Protein AF-A0A1I8A9K1-F1 (afdb_monomer)

Radius of gyration: 31.92 Å; Cα contacts (8 Å, |Δi|>4): 136; chains: 1; bounding box: 68×60×68 Å

Mean predicted aligned error: 13.93 Å

InterPro domains:
  IPR021715 Pre-mRNA-splicing factor SLU7 domain [PF11708] (1-144)
  IPR039974 Pre-mRNA-splicing factor SLU7 [PTHR12942] (1-168)

pLDDT: mean 86.17, std 9.05, range [47.03, 98.0]

Organism: NCBI:txid37863

Nearest PDB structures (foldseek):
  9fmd-assembly1_U  TM=8.092E-01  e=4.048E-07  Homo sapiens

Secondary structure (DSSP, 8-state):
--S-TTTT-TT-HHHHTT---HHHHHTSTHHHHHHHHHHHHHHHHHTT----TTTSHHHHHHHHHHHHHHHHHHHHHHHHHHHHHH--GGGTSPPPTTTSSS------EEPTTS-EEESPPPPP---SS--S--GGG-SS-TTSEEETTEEE-TTT----TTPPP-SPP-

Sequence (170 aa):
MRENPFAGVPGREKEAAKFAGENFVRYTGEVQQANEAQVFAWSARCQGVDVHALAEPTKLEQYKKDFEEQKEKSKKEHMEKLIEKYGGREHIEAPPKDLLPQQTEQYVEYSRTGNVVKGQEKATAKSRFDEDVYPMNHTSVWGSYWEDGKWGFKCCRATMKNAYCTRVAK

Foldseek 3Di:
DAAQPCPPPPPCVVVCVVPGHPVVVCCDDCVVVLVVLQVQCVVCVVVVNHDHCVPHVPVSVVVVVVVVVVVVVVVVVVVVVVCVVPNDPVVVPDPPPCVVDPDPDFDWDADPVGDTPDTDDDPDDDDPDDPPDDAQPAPADWQPDDDDHATGGPQQRDRDPRDHRPDDDD

Solvent-accessible surface area (backbone atoms only — not comparable to full-atom values): 10581 Å² total; per-residue (Å²): 104,58,62,40,87,53,72,93,49,89,92,43,64,80,58,31,73,76,51,53,25,49,59,59,58,66,60,48,71,68,51,45,57,54,51,50,46,44,52,49,23,54,54,37,40,76,73,70,46,89,50,38,50,85,88,37,44,69,62,41,52,51,52,51,52,55,48,52,54,51,50,53,50,52,50,49,54,49,51,51,55,47,36,72,74,73,50,64,67,79,75,70,58,72,70,61,74,77,74,69,50,93,63,92,72,84,71,68,44,65,44,101,87,69,48,78,75,40,65,82,77,82,75,79,87,74,67,98,59,89,70,90,56,49,62,59,71,36,90,37,40,80,61,65,27,78,56,96,94,41,51,14,21,56,73,66,65,44,67,50,89,86,52,69,50,84,58,80,86,127

Structure (mmCIF, N/CA/C/O backbone):
data_AF-A0A1I8A9K1-F1
#
_entry.id   AF-A0A1I8A9K1-F1
#
loop_
_atom_site.group_PDB
_atom_site.id
_atom_site.type_symbol
_atom_site.label_atom_id
_atom_site.label_alt_id
_atom_site.label_comp_id
_atom_site.label_asym_id
_atom_site.label_entity_id
_atom_site.label_seq_id
_atom_site.pdbx_PDB_ins_code
_atom_site.Cartn_x
_atom_site.Cartn_y
_atom_site.Cartn_z
_atom_site.occupancy
_atom_site.B_iso_or_equiv
_atom_site.auth_seq_id
_atom_site.auth_comp_id
_atom_site.auth_asym_id
_atom_site.auth_atom_id
_atom_site.pdbx_PDB_model_num
ATOM 1 N N . MET A 1 1 ? 33.618 -4.371 -14.009 1.00 80.75 1 MET A N 1
ATOM 2 C CA . MET A 1 1 ? 33.703 -5.839 -13.780 1.00 80.75 1 MET A CA 1
ATOM 3 C C . MET A 1 1 ? 32.291 -6.377 -13.651 1.00 80.75 1 MET A C 1
ATOM 5 O O . MET A 1 1 ? 31.500 -5.777 -12.932 1.00 80.75 1 MET A O 1
ATOM 9 N N . ARG A 1 2 ? 31.965 -7.463 -14.364 1.00 85.94 2 ARG A N 1
ATOM 10 C CA . ARG A 1 2 ? 30.609 -8.041 -14.365 1.00 85.94 2 ARG A CA 1
ATOM 11 C C . ARG A 1 2 ? 30.241 -8.659 -13.018 1.00 85.94 2 ARG A C 1
ATOM 13 O O . ARG A 1 2 ? 29.242 -8.258 -12.431 1.00 85.94 2 ARG A O 1
ATOM 20 N N . GLU A 1 3 ? 31.079 -9.575 -12.544 1.00 87.44 3 GLU A N 1
ATOM 21 C CA . GLU A 1 3 ? 30.926 -10.234 -11.247 1.00 87.44 3 GLU A CA 1
ATOM 22 C C . GLU A 1 3 ? 31.454 -9.373 -10.098 1.00 87.44 3 GLU A C 1
ATOM 24 O O . GLU A 1 3 ? 32.239 -8.440 -10.306 1.00 87.44 3 GLU A O 1
ATOM 29 N N . ASN A 1 4 ? 31.024 -9.709 -8.880 1.00 87.69 4 ASN A N 1
ATOM 30 C CA . ASN A 1 4 ? 31.533 -9.086 -7.667 1.00 87.69 4 ASN A CA 1
ATOM 31 C C . ASN A 1 4 ? 33.015 -9.465 -7.466 1.00 87.69 4 ASN A C 1
ATOM 33 O O . ASN A 1 4 ? 33.308 -10.643 -7.242 1.00 87.69 4 ASN A O 1
ATOM 37 N N . PRO A 1 5 ? 33.954 -8.501 -7.479 1.00 83.50 5 PRO A N 1
ATOM 38 C CA . PRO A 1 5 ? 35.375 -8.785 -7.270 1.00 83.50 5 PRO A CA 1
ATOM 39 C C . PRO A 1 5 ? 35.703 -9.289 -5.857 1.00 83.50 5 PRO A C 1
ATOM 41 O O . PRO A 1 5 ? 36.775 -9.848 -5.643 1.00 83.50 5 PRO A O 1
ATOM 44 N N . PHE A 1 6 ? 34.800 -9.097 -4.894 1.00 82.75 6 PHE A N 1
ATOM 45 C CA . PHE A 1 6 ? 34.961 -9.519 -3.502 1.00 82.75 6 PHE A CA 1
ATOM 46 C C . PHE A 1 6 ? 34.178 -10.796 -3.162 1.00 82.75 6 PHE A C 1
ATOM 48 O O . PHE A 1 6 ? 34.074 -11.158 -1.989 1.00 82.75 6 PHE A O 1
ATOM 55 N N . ALA A 1 7 ? 33.617 -11.488 -4.160 1.00 80.94 7 ALA A N 1
ATOM 56 C CA . ALA A 1 7 ? 32.920 -12.751 -3.939 1.00 80.94 7 ALA A CA 1
ATOM 57 C C . ALA A 1 7 ? 33.867 -13.793 -3.310 1.00 80.94 7 ALA A C 1
ATOM 59 O O . ALA A 1 7 ? 34.896 -14.135 -3.886 1.00 80.94 7 ALA A O 1
ATOM 60 N N . GLY A 1 8 ? 33.522 -14.291 -2.118 1.00 80.12 8 GLY A N 1
ATOM 61 C CA . GLY A 1 8 ? 34.283 -15.334 -1.416 1.00 80.12 8 GLY A CA 1
ATOM 62 C C . GLY A 1 8 ? 35.481 -14.852 -0.588 1.00 80.12 8 GLY A C 1
ATOM 63 O O . GLY A 1 8 ? 36.196 -15.688 -0.038 1.00 80.12 8 GLY A O 1
ATOM 64 N N . VAL A 1 9 ? 35.707 -13.539 -0.454 1.00 82.00 9 VAL A N 1
ATOM 65 C CA . VAL A 1 9 ? 36.800 -13.000 0.375 1.00 82.00 9 VAL A CA 1
ATOM 66 C C . VAL A 1 9 ? 36.276 -12.640 1.776 1.00 82.00 9 VAL A C 1
ATOM 68 O O . VAL A 1 9 ? 35.508 -11.681 1.904 1.00 82.00 9 VAL A O 1
ATOM 71 N N . PRO A 1 10 ? 36.673 -13.358 2.847 1.00 78.94 10 PRO A N 1
ATOM 72 C CA . PRO A 1 10 ? 36.197 -13.071 4.200 1.00 78.94 10 PRO A CA 1
ATOM 73 C C . PRO A 1 10 ? 36.695 -11.699 4.686 1.00 78.94 10 PRO A C 1
ATOM 75 O O . PRO A 1 10 ? 37.856 -11.340 4.494 1.00 78.94 10 PRO A O 1
ATOM 78 N N . GLY A 1 11 ? 35.811 -10.917 5.316 1.00 78.25 11 GLY A N 1
ATOM 79 C CA . GLY A 1 11 ? 36.144 -9.625 5.939 1.00 78.25 11 GLY A CA 1
ATOM 80 C C . GLY A 1 11 ? 36.086 -8.387 5.030 1.00 78.25 11 GLY A C 1
ATOM 81 O O . GLY A 1 11 ? 36.287 -7.276 5.521 1.00 78.25 11 GLY A O 1
ATOM 82 N N . ARG A 1 12 ? 35.767 -8.531 3.733 1.00 76.50 12 ARG A N 1
ATOM 83 C CA . ARG A 1 12 ? 35.666 -7.409 2.768 1.00 76.50 12 ARG A CA 1
ATOM 84 C C . ARG A 1 12 ? 34.237 -6.947 2.451 1.00 76.50 12 ARG A C 1
ATOM 86 O O . ARG A 1 12 ? 34.009 -6.239 1.475 1.00 76.50 12 ARG A O 1
ATOM 93 N N . GLU A 1 13 ? 33.266 -7.262 3.302 1.00 72.81 13 GLU A N 1
ATOM 94 C CA . GLU A 1 13 ? 31.849 -6.899 3.110 1.00 72.81 13 GLU A CA 1
ATOM 95 C C . GLU A 1 13 ? 31.624 -5.383 2.972 1.00 72.81 13 GLU A C 1
ATOM 97 O O . GLU A 1 13 ? 30.833 -4.935 2.145 1.00 72.81 13 GLU A O 1
ATOM 102 N N . LYS A 1 14 ? 32.386 -4.572 3.719 1.00 73.25 14 LYS A N 1
ATOM 103 C CA . LYS A 1 14 ? 32.326 -3.100 3.642 1.00 73.25 14 LYS A CA 1
ATOM 104 C C . LYS A 1 14 ? 32.838 -2.543 2.308 1.00 73.25 14 LYS A C 1
ATOM 106 O O . LYS A 1 14 ? 32.447 -1.448 1.913 1.00 73.25 14 LYS A O 1
ATOM 111 N N . GLU A 1 15 ? 33.725 -3.269 1.628 1.00 72.19 15 GLU A N 1
ATOM 112 C CA . GLU A 1 15 ? 34.240 -2.916 0.298 1.00 72.19 15 GLU A CA 1
ATOM 113 C C . GLU A 1 15 ? 33.304 -3.436 -0.800 1.00 72.19 15 GLU A C 1
ATOM 115 O O . GLU A 1 15 ? 33.015 -2.708 -1.749 1.00 72.19 15 GLU A O 1
ATOM 120 N N . ALA A 1 16 ? 32.732 -4.630 -0.612 1.00 72.25 16 ALA A N 1
ATOM 121 C CA . ALA A 1 16 ? 31.680 -5.182 -1.465 1.00 72.25 16 ALA A CA 1
ATOM 122 C C . ALA A 1 16 ? 30.415 -4.308 -1.482 1.00 72.25 16 ALA A C 1
ATOM 124 O O . ALA A 1 16 ? 29.783 -4.166 -2.525 1.00 72.25 16 ALA A O 1
ATOM 125 N N . ALA A 1 17 ? 30.084 -3.652 -0.365 1.00 72.44 17 ALA A N 1
ATOM 126 C CA . ALA A 1 17 ? 28.990 -2.684 -0.300 1.00 72.44 17 ALA A CA 1
ATOM 127 C C . ALA A 1 17 ? 29.220 -1.445 -1.189 1.00 72.44 17 ALA A C 1
ATOM 129 O O . ALA A 1 17 ? 28.255 -0.833 -1.640 1.00 72.44 17 ALA A O 1
ATOM 130 N N . LYS A 1 18 ? 30.481 -1.070 -1.462 1.00 83.19 18 LYS A N 1
ATOM 131 C CA . LYS A 1 18 ? 30.805 0.045 -2.372 1.00 83.19 18 LYS A CA 1
ATOM 132 C C . LYS A 1 18 ? 30.674 -0.362 -3.836 1.00 83.19 18 LYS A C 1
ATOM 134 O O . LYS A 1 18 ? 30.263 0.448 -4.660 1.00 83.19 18 LYS A O 1
ATOM 139 N N . PHE A 1 19 ? 31.055 -1.595 -4.165 1.00 84.88 19 PHE A N 1
ATOM 140 C CA . PHE A 1 19 ? 30.949 -2.122 -5.518 1.00 84.88 19 PHE A CA 1
ATOM 141 C C . PHE A 1 19 ? 30.779 -3.643 -5.496 1.00 84.88 19 PHE A C 1
ATOM 143 O O . PHE A 1 19 ? 31.734 -4.386 -5.277 1.00 84.88 19 PHE A O 1
ATOM 150 N N . ALA A 1 20 ? 29.557 -4.092 -5.784 1.00 84.94 20 ALA A N 1
ATOM 151 C CA . ALA A 1 20 ? 29.182 -5.504 -5.828 1.00 84.94 20 ALA A CA 1
ATOM 152 C C . ALA A 1 20 ? 29.198 -6.096 -7.255 1.00 84.94 20 ALA A C 1
ATOM 154 O O . ALA A 1 20 ? 28.654 -7.172 -7.483 1.00 84.94 20 ALA A O 1
ATOM 155 N N . GLY A 1 21 ? 29.812 -5.407 -8.224 1.00 88.12 21 GLY A N 1
ATOM 156 C CA . GLY A 1 21 ? 29.798 -5.794 -9.638 1.00 88.12 21 GLY A CA 1
ATOM 157 C C . GLY A 1 21 ? 28.696 -5.108 -10.451 1.00 88.12 21 GLY A C 1
ATOM 158 O O . GLY A 1 21 ? 27.693 -4.627 -9.925 1.00 88.12 21 GLY A O 1
ATOM 159 N N . GLU A 1 22 ? 28.885 -5.055 -11.769 1.00 87.19 22 GLU A N 1
ATOM 160 C CA . GLU A 1 22 ? 27.925 -4.428 -12.687 1.00 87.19 22 GLU A CA 1
ATOM 161 C C . GLU A 1 22 ? 26.638 -5.243 -12.848 1.00 87.19 22 GLU A C 1
ATOM 163 O O . GLU A 1 22 ? 25.583 -4.654 -13.064 1.00 87.19 22 GLU A O 1
ATOM 168 N N . ASN A 1 23 ? 26.696 -6.577 -12.746 1.00 89.94 23 ASN A N 1
ATOM 169 C CA . ASN A 1 23 ? 25.505 -7.425 -12.876 1.00 89.94 23 ASN A CA 1
ATOM 170 C C . ASN A 1 23 ? 24.471 -7.122 -11.786 1.00 89.94 23 ASN A C 1
ATOM 172 O O . ASN A 1 23 ? 23.280 -7.097 -12.077 1.00 89.94 23 ASN A O 1
ATOM 176 N N . PHE A 1 24 ? 24.928 -6.829 -10.565 1.00 87.50 24 PHE A N 1
ATOM 177 C CA . PHE A 1 24 ? 24.057 -6.403 -9.473 1.00 87.50 24 PHE A CA 1
ATOM 178 C C . PHE A 1 24 ? 23.307 -5.116 -9.841 1.00 87.50 24 PHE A C 1
ATOM 180 O O . PHE A 1 24 ? 22.084 -5.085 -9.803 1.00 87.50 24 PHE A O 1
ATOM 187 N N . VAL A 1 25 ? 24.025 -4.085 -10.295 1.00 88.00 25 VAL A N 1
ATOM 188 C CA . VAL A 1 25 ? 23.430 -2.776 -10.616 1.00 88.00 25 VAL A CA 1
ATOM 189 C C . VAL A 1 25 ? 22.460 -2.855 -11.803 1.00 88.00 25 VAL A C 1
ATOM 191 O O . VAL A 1 25 ? 21.425 -2.193 -11.800 1.00 88.00 25 VAL A O 1
ATOM 194 N N . ARG A 1 26 ? 22.743 -3.698 -12.804 1.00 88.31 26 ARG A N 1
ATOM 195 C CA . ARG A 1 26 ? 21.927 -3.815 -14.029 1.00 88.31 26 ARG A CA 1
ATOM 196 C C . ARG A 1 26 ? 20.483 -4.250 -13.788 1.00 88.31 26 ARG A C 1
ATOM 198 O O . ARG A 1 26 ? 19.620 -3.860 -14.563 1.00 88.31 26 ARG A O 1
ATOM 205 N N . TYR A 1 27 ? 20.227 -5.054 -12.759 1.00 88.38 27 TYR A N 1
ATOM 206 C CA . TYR A 1 27 ? 18.876 -5.532 -12.438 1.00 88.38 27 TYR A CA 1
ATOM 207 C C . TYR A 1 27 ? 18.211 -4.753 -11.302 1.00 88.38 27 TYR A C 1
ATOM 209 O O . TYR A 1 27 ? 17.068 -5.037 -10.955 1.00 88.38 27 TYR A O 1
ATOM 217 N N . THR A 1 28 ? 18.903 -3.773 -10.722 1.00 89.81 28 THR A N 1
ATOM 218 C CA . THR A 1 28 ? 18.341 -2.941 -9.654 1.00 89.81 28 THR A CA 1
ATOM 219 C C . THR A 1 28 ? 17.557 -1.754 -10.209 1.00 89.81 28 THR A C 1
ATOM 221 O O . THR A 1 28 ? 17.854 -1.239 -11.286 1.0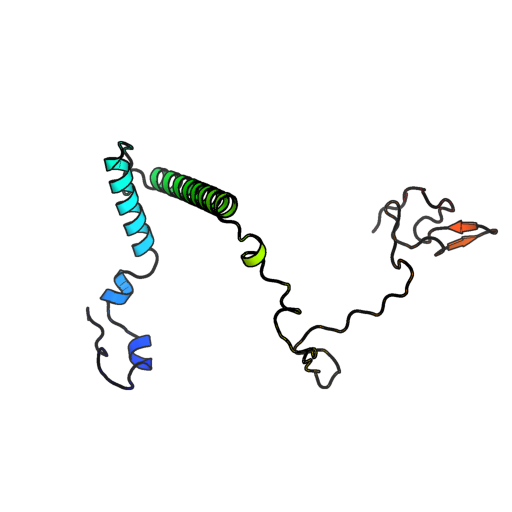0 89.81 28 THR A O 1
ATOM 224 N N . GLY A 1 29 ? 16.564 -1.294 -9.446 1.00 91.12 29 GLY A N 1
ATOM 225 C CA . GLY A 1 29 ? 15.777 -0.104 -9.767 1.00 91.12 29 GLY A CA 1
ATOM 226 C C . GLY A 1 29 ? 14.671 -0.357 -10.794 1.00 91.12 29 GLY A C 1
ATOM 227 O O . GLY A 1 29 ? 14.013 -1.396 -10.786 1.00 91.12 29 GLY A O 1
ATOM 228 N N . GLU A 1 30 ? 14.458 0.619 -11.676 1.00 92.44 30 GLU A N 1
ATOM 229 C CA . GLU A 1 30 ? 13.335 0.657 -12.628 1.00 92.44 30 GLU A CA 1
ATOM 230 C C . GLU A 1 30 ? 13.402 -0.434 -13.706 1.00 92.44 30 GLU A C 1
ATOM 232 O O . GLU A 1 30 ? 12.381 -0.807 -14.284 1.00 92.44 30 GLU A O 1
ATOM 237 N N . VAL A 1 31 ? 14.585 -1.016 -13.935 1.00 93.62 31 VAL A N 1
ATOM 238 C CA . VAL A 1 31 ? 14.772 -2.116 -14.893 1.00 93.62 31 VAL A CA 1
ATOM 239 C C . VAL A 1 31 ? 13.883 -3.311 -14.541 1.00 93.62 31 VAL A C 1
ATOM 241 O O . VAL A 1 31 ? 13.316 -3.941 -15.434 1.00 93.62 31 VAL A O 1
ATOM 244 N N . GLN A 1 32 ? 13.701 -3.603 -13.249 1.00 92.62 32 GLN A N 1
ATOM 245 C CA . GLN A 1 32 ? 12.818 -4.685 -12.819 1.00 92.62 32 GLN A CA 1
ATOM 246 C C . GLN A 1 32 ? 11.363 -4.418 -13.233 1.00 92.62 32 GLN A C 1
ATOM 248 O O . GLN A 1 32 ? 10.705 -5.307 -13.767 1.00 92.62 32 GLN A O 1
ATOM 253 N N . GLN A 1 33 ? 10.882 -3.185 -13.063 1.00 92.75 33 GLN A N 1
ATOM 254 C CA . GLN A 1 33 ? 9.508 -2.809 -13.405 1.00 92.75 33 GLN A CA 1
ATOM 255 C C . GLN A 1 33 ? 9.258 -2.874 -14.917 1.00 92.75 33 GLN A C 1
ATOM 257 O O . GLN A 1 33 ? 8.211 -3.367 -15.342 1.00 92.75 33 GLN A O 1
ATOM 262 N N . ALA A 1 34 ? 10.230 -2.443 -15.727 1.00 92.94 34 ALA A N 1
ATOM 263 C CA . ALA A 1 34 ? 10.167 -2.550 -17.184 1.00 92.94 34 ALA A CA 1
ATOM 264 C C . ALA A 1 34 ? 10.131 -4.018 -17.650 1.00 92.94 34 ALA A C 1
ATOM 266 O O . ALA A 1 34 ? 9.316 -4.380 -18.502 1.00 92.94 34 ALA A O 1
ATOM 267 N N . ASN A 1 35 ? 10.949 -4.884 -17.042 1.00 94.50 35 ASN A N 1
ATOM 268 C CA . ASN A 1 35 ? 10.941 -6.321 -17.325 1.00 94.50 35 ASN A CA 1
ATOM 269 C C . ASN A 1 35 ? 9.598 -6.966 -16.940 1.00 94.50 35 ASN A C 1
ATOM 271 O O . ASN A 1 35 ? 9.038 -7.745 -17.709 1.00 94.50 35 ASN A O 1
ATOM 275 N N . GLU A 1 36 ? 9.043 -6.617 -15.777 1.00 94.25 36 GLU A N 1
ATOM 276 C CA . GLU A 1 36 ? 7.719 -7.083 -15.346 1.00 94.25 36 GLU A CA 1
ATOM 277 C C . GLU A 1 36 ? 6.605 -6.618 -16.292 1.00 94.25 36 GLU A C 1
ATOM 279 O O . GLU A 1 36 ? 5.708 -7.397 -16.614 1.00 94.25 36 GLU A O 1
ATOM 284 N N . ALA A 1 37 ? 6.657 -5.368 -16.761 1.00 95.00 37 ALA A N 1
ATOM 285 C CA . ALA A 1 37 ? 5.715 -4.835 -17.743 1.00 95.00 37 ALA A CA 1
ATOM 286 C C . ALA A 1 37 ? 5.789 -5.601 -19.075 1.00 95.00 37 ALA A C 1
ATOM 288 O O . ALA A 1 37 ? 4.759 -5.895 -19.682 1.00 95.00 37 ALA A O 1
ATOM 289 N N . GLN A 1 38 ? 6.989 -5.995 -19.504 1.00 95.50 38 GLN A N 1
ATOM 290 C CA . GLN A 1 38 ? 7.177 -6.805 -20.706 1.00 95.50 38 GLN A CA 1
ATOM 291 C C . GLN A 1 38 ? 6.627 -8.229 -20.543 1.00 95.50 38 GLN A C 1
ATOM 293 O O . GLN A 1 38 ? 5.929 -8.723 -21.429 1.00 95.50 38 GLN A O 1
ATOM 298 N N . VAL A 1 39 ? 6.872 -8.870 -19.396 1.00 96.56 39 VAL A N 1
ATOM 299 C CA . VAL A 1 39 ? 6.290 -10.185 -19.073 1.00 96.56 39 VAL A CA 1
ATOM 300 C C . VAL A 1 39 ? 4.761 -10.112 -19.019 1.00 96.56 39 VAL A C 1
ATOM 302 O O . VAL A 1 39 ? 4.089 -11.011 -19.526 1.00 96.56 39 VAL A O 1
ATOM 305 N N . PHE A 1 40 ? 4.205 -9.033 -18.462 1.00 96.44 40 PHE A N 1
ATOM 306 C CA . PHE A 1 40 ? 2.764 -8.780 -18.460 1.00 96.44 40 PHE A CA 1
ATOM 307 C C . PHE A 1 40 ? 2.203 -8.598 -19.878 1.00 96.44 40 PHE A C 1
ATOM 309 O O . PHE A 1 40 ? 1.168 -9.173 -20.200 1.00 96.44 40 PHE A O 1
ATOM 316 N N . ALA A 1 41 ? 2.907 -7.877 -20.759 1.00 96.56 41 ALA A N 1
ATOM 317 C CA . ALA A 1 41 ? 2.520 -7.757 -22.167 1.00 96.56 41 ALA A CA 1
ATOM 318 C C . ALA A 1 41 ? 2.412 -9.135 -22.841 1.00 96.56 41 ALA A C 1
ATOM 320 O O . ALA A 1 41 ? 1.439 -9.429 -23.536 1.00 96.56 41 ALA A O 1
ATOM 321 N N . TRP A 1 42 ? 3.408 -10.001 -22.622 1.00 95.31 42 TRP A N 1
ATOM 322 C CA . TRP A 1 42 ? 3.434 -11.343 -23.203 1.00 95.31 42 TRP A CA 1
ATOM 323 C C . TRP A 1 42 ? 2.319 -12.236 -22.668 1.00 95.31 42 TRP A C 1
ATOM 325 O O . TRP A 1 42 ? 1.682 -12.941 -23.450 1.00 95.31 42 TRP A O 1
ATOM 335 N N . SER A 1 43 ? 2.046 -12.196 -21.363 1.00 95.12 43 SER A N 1
ATOM 336 C CA . SER A 1 43 ? 0.959 -12.983 -20.780 1.00 95.12 43 SER A CA 1
ATOM 337 C C . SER A 1 43 ? -0.413 -12.505 -21.262 1.00 95.12 43 SER A C 1
ATOM 339 O O . SER A 1 43 ? -1.235 -13.338 -21.644 1.00 95.12 43 SER A O 1
ATOM 341 N N . ALA A 1 44 ? -0.635 -11.190 -21.330 1.00 95.62 44 ALA A N 1
ATOM 342 C CA . ALA A 1 44 ? -1.860 -10.594 -21.861 1.00 95.62 44 ALA A CA 1
ATOM 343 C C . ALA A 1 44 ? -2.078 -10.975 -23.333 1.00 95.62 44 ALA A C 1
ATOM 345 O O . ALA A 1 44 ? -3.174 -11.394 -23.713 1.00 95.62 44 ALA A O 1
ATOM 346 N N . ARG A 1 45 ? -1.010 -10.949 -24.140 1.00 94.75 45 ARG A N 1
ATOM 347 C CA . ARG A 1 45 ? -1.059 -11.366 -25.546 1.00 94.75 45 ARG A CA 1
ATOM 348 C C . ARG A 1 45 ? -1.421 -12.843 -25.699 1.00 94.75 45 ARG A C 1
ATOM 350 O O . ARG A 1 45 ? -2.237 -13.174 -26.555 1.00 94.75 45 ARG A O 1
ATOM 357 N N . CYS A 1 46 ? -0.884 -13.725 -24.853 1.00 94.19 46 CYS A N 1
ATOM 358 C CA . CYS A 1 46 ? -1.276 -15.141 -24.825 1.00 94.19 46 CYS A CA 1
ATOM 359 C C . CYS A 1 46 ? -2.750 -15.345 -24.436 1.00 94.19 46 CYS A C 1
ATOM 361 O O . CYS A 1 46 ? -3.36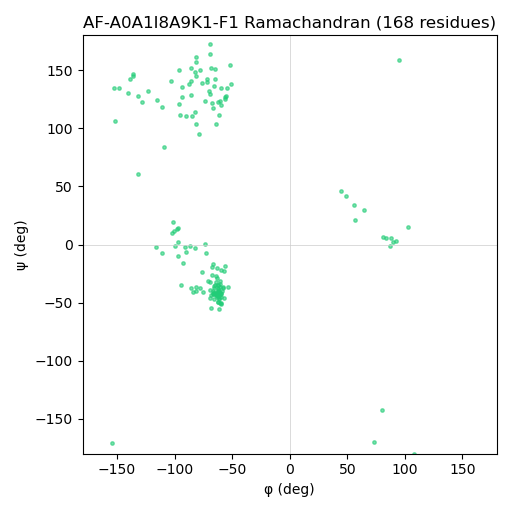6 -16.315 -24.869 1.00 94.19 46 CYS A O 1
ATOM 363 N N . GLN A 1 47 ? -3.321 -14.436 -23.643 1.00 93.50 47 GLN A N 1
ATOM 364 C CA . GLN A 1 47 ? -4.742 -14.430 -23.276 1.00 93.50 47 GLN A CA 1
ATOM 365 C C . GLN A 1 47 ? -5.640 -13.782 -24.347 1.00 93.50 47 GLN A C 1
ATOM 367 O O . GLN A 1 47 ? -6.860 -13.782 -24.197 1.00 93.50 47 GLN A O 1
ATOM 372 N N . GLY A 1 48 ? -5.061 -13.254 -25.431 1.00 93.44 48 GLY A N 1
ATOM 373 C CA . GLY A 1 48 ? -5.782 -12.629 -26.543 1.00 93.44 48 GLY A CA 1
ATOM 374 C C . GLY A 1 48 ? -5.972 -11.114 -26.421 1.00 93.44 48 GLY A C 1
ATOM 375 O O . GLY A 1 48 ? -6.594 -10.517 -27.297 1.00 93.44 48 GLY A O 1
ATOM 376 N N . VAL A 1 49 ? -5.430 -10.473 -25.380 1.00 92.56 49 VAL A N 1
ATOM 377 C CA . VAL A 1 49 ? -5.426 -9.009 -25.244 1.00 92.56 49 VAL A CA 1
ATOM 378 C C . VAL A 1 49 ? -4.161 -8.464 -25.898 1.00 92.56 49 VAL A C 1
ATOM 380 O O . VAL A 1 49 ? -3.058 -8.675 -25.396 1.00 92.56 49 VAL A O 1
ATOM 383 N N . ASP A 1 50 ? -4.304 -7.766 -27.027 1.00 91.25 50 ASP A N 1
ATOM 384 C CA . ASP A 1 50 ? -3.146 -7.199 -27.719 1.00 91.25 50 ASP A CA 1
ATOM 385 C C . ASP A 1 50 ? -2.706 -5.871 -27.084 1.00 91.25 50 ASP A C 1
ATOM 387 O O . ASP A 1 50 ? -3.350 -4.828 -27.241 1.00 91.25 50 ASP A O 1
ATOM 391 N N . VAL A 1 51 ? -1.612 -5.940 -26.327 1.00 93.25 51 VAL A N 1
ATOM 392 C CA . VAL A 1 51 ? -0.931 -4.813 -25.685 1.00 93.25 51 VAL A CA 1
ATOM 393 C C . VAL A 1 51 ? 0.575 -4.993 -25.819 1.00 93.25 51 VAL A C 1
ATOM 395 O O . VAL A 1 51 ? 1.098 -6.104 -25.709 1.00 93.25 51 VAL A O 1
ATOM 398 N N . HIS A 1 52 ? 1.293 -3.893 -26.040 1.00 94.25 52 HIS A N 1
ATOM 399 C CA . HIS A 1 52 ? 2.733 -3.933 -26.270 1.00 94.25 52 HIS A CA 1
ATOM 400 C C . HIS A 1 52 ? 3.467 -2.905 -25.407 1.00 94.25 52 HIS A C 1
ATOM 402 O O . HIS A 1 52 ? 3.189 -1.714 -25.490 1.00 94.25 52 HIS A O 1
ATOM 408 N N . ALA A 1 53 ? 4.484 -3.348 -24.660 1.00 94.25 53 ALA A N 1
ATOM 409 C CA . ALA A 1 53 ? 5.233 -2.495 -23.731 1.00 94.25 53 ALA A CA 1
ATOM 410 C C . ALA A 1 53 ? 5.926 -1.293 -24.402 1.00 94.25 53 ALA A C 1
ATOM 412 O O . ALA A 1 53 ? 5.877 -0.191 -23.876 1.00 94.25 53 ALA A O 1
ATOM 413 N N . LEU A 1 54 ? 6.549 -1.486 -25.573 1.00 93.25 54 LEU A N 1
ATOM 414 C CA . LEU A 1 54 ? 7.235 -0.400 -26.295 1.00 93.25 54 LEU A CA 1
ATOM 415 C C . LEU A 1 54 ? 6.309 0.500 -27.133 1.00 93.25 54 LEU A C 1
ATOM 417 O O . LEU A 1 54 ? 6.538 1.701 -27.193 1.00 93.25 54 LEU A O 1
ATOM 421 N N . ALA A 1 55 ? 5.303 -0.065 -27.811 1.00 94.94 55 ALA A N 1
ATOM 422 C CA . ALA A 1 55 ? 4.435 0.701 -28.705 1.00 94.94 55 ALA A CA 1
ATOM 423 C C . ALA A 1 55 ? 3.323 1.441 -27.945 1.00 94.94 55 ALA A C 1
ATOM 425 O O . ALA A 1 55 ? 2.975 2.562 -28.303 1.00 94.94 55 ALA A O 1
ATOM 426 N N . GLU A 1 56 ? 2.787 0.830 -26.884 1.00 95.12 56 GLU A N 1
ATOM 427 C CA . GLU A 1 56 ? 1.665 1.353 -26.099 1.00 95.12 56 GLU A CA 1
ATOM 428 C C . GLU A 1 56 ? 1.962 1.294 -24.580 1.00 95.12 56 GLU A C 1
ATOM 430 O O . GLU A 1 56 ? 1.242 0.624 -23.831 1.00 95.12 56 GLU A O 1
ATOM 435 N N . PRO A 1 57 ? 3.014 1.983 -24.085 1.00 95.12 57 PRO A N 1
ATOM 436 C CA . PRO A 1 57 ? 3.457 1.867 -22.691 1.00 95.12 57 PRO A CA 1
ATOM 437 C C . PRO A 1 57 ? 2.393 2.323 -21.684 1.00 95.12 57 PRO A C 1
ATOM 439 O O . PRO A 1 57 ? 2.126 1.635 -20.704 1.00 95.12 57 PRO A O 1
ATOM 442 N N . THR A 1 58 ? 1.724 3.447 -21.946 1.00 95.25 58 THR A N 1
ATOM 443 C CA . THR A 1 58 ? 0.725 4.030 -21.034 1.00 95.25 58 THR A CA 1
ATOM 444 C C . THR A 1 58 ? -0.518 3.157 -20.887 1.00 95.25 58 THR A C 1
ATOM 446 O O . THR A 1 58 ? -1.023 2.970 -19.782 1.00 95.25 58 THR A O 1
A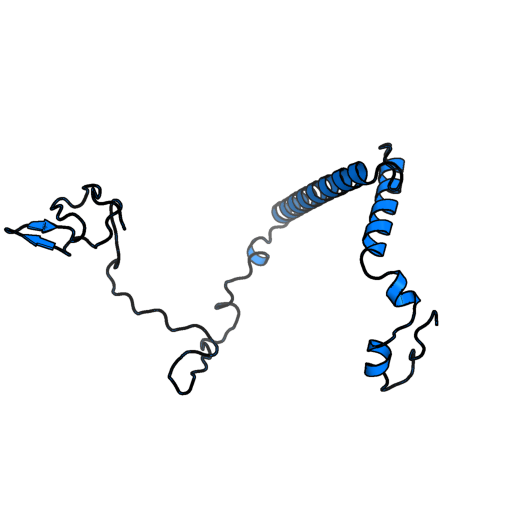TOM 449 N N . LYS A 1 59 ? -0.998 2.585 -21.997 1.00 95.50 59 LYS A N 1
ATOM 450 C CA . LYS A 1 59 ? -2.133 1.654 -22.022 1.00 95.50 59 LYS A CA 1
ATOM 451 C C . LYS A 1 59 ? -1.799 0.375 -21.259 1.00 95.50 59 LYS A C 1
ATOM 453 O O . LYS A 1 59 ? -2.612 -0.097 -20.468 1.00 95.50 59 LYS A O 1
ATOM 458 N N . LEU A 1 60 ? -0.592 -0.162 -21.450 1.00 95.75 60 LEU A N 1
ATOM 459 C CA . LEU A 1 60 ? -0.134 -1.327 -20.701 1.00 95.75 60 LEU A CA 1
ATOM 460 C C . LEU A 1 60 ? -0.054 -1.039 -19.200 1.00 95.75 60 LEU A C 1
ATOM 462 O O . LEU A 1 60 ? -0.508 -1.859 -18.406 1.00 95.75 60 LEU A O 1
ATOM 466 N N . GLU A 1 61 ? 0.493 0.110 -18.803 1.00 94.25 61 GLU A N 1
ATOM 467 C CA . GLU A 1 61 ? 0.575 0.496 -17.392 1.00 94.25 61 GLU A CA 1
ATOM 468 C C . GLU A 1 61 ? -0.801 0.634 -16.736 1.00 94.25 61 GLU A C 1
ATOM 470 O O . GLU A 1 61 ? -0.976 0.190 -15.601 1.00 94.25 61 GLU A O 1
ATOM 475 N N . GLN A 1 62 ? -1.781 1.213 -17.436 1.00 96.50 62 GLN A N 1
ATOM 476 C CA . GLN A 1 62 ? -3.164 1.276 -16.954 1.00 96.50 62 GLN A CA 1
ATOM 477 C C . GLN A 1 62 ? -3.728 -0.129 -16.729 1.00 96.50 62 GLN A C 1
ATOM 479 O O . GLN A 1 62 ? -4.170 -0.437 -15.625 1.00 96.50 62 GLN A O 1
ATOM 484 N N . TYR A 1 63 ? -3.603 -1.022 -17.714 1.00 95.50 63 TYR A N 1
ATOM 485 C CA . TYR A 1 63 ? -4.060 -2.403 -17.555 1.00 95.50 63 TYR A CA 1
ATOM 486 C C . TYR A 1 63 ? -3.326 -3.166 -16.454 1.00 95.50 63 TYR A C 1
ATOM 488 O O . TYR A 1 63 ? -3.942 -3.987 -15.777 1.00 95.50 63 TYR A O 1
ATOM 496 N N . LYS A 1 64 ? -2.028 -2.911 -16.252 1.00 95.19 64 LYS A N 1
ATOM 497 C CA . LYS A 1 64 ? -1.258 -3.522 -15.162 1.00 95.19 64 LYS A CA 1
ATOM 498 C C . LYS A 1 64 ? -1.820 -3.095 -13.801 1.00 95.19 64 LYS A C 1
ATOM 500 O O . LYS A 1 64 ? -2.037 -3.957 -12.954 1.00 95.19 64 LYS A O 1
ATOM 505 N N . LYS A 1 65 ? -2.120 -1.803 -13.615 1.00 96.38 65 LYS A N 1
ATOM 506 C CA . LYS A 1 65 ? -2.737 -1.273 -12.384 1.00 96.38 65 LYS A CA 1
ATOM 507 C C . LYS A 1 65 ? -4.118 -1.875 -12.138 1.00 96.38 65 LYS A C 1
ATOM 509 O O . LYS A 1 65 ? -4.363 -2.408 -11.059 1.00 96.38 65 LYS A O 1
ATOM 514 N N . ASP A 1 66 ? -4.978 -1.874 -13.155 1.00 96.56 66 ASP A N 1
ATOM 515 C CA . ASP A 1 66 ? -6.318 -2.459 -13.056 1.00 96.56 66 ASP A CA 1
ATOM 516 C C . ASP A 1 66 ? -6.241 -3.952 -12.704 1.00 96.56 66 ASP A C 1
ATOM 518 O O . ASP A 1 66 ? -6.976 -4.447 -11.847 1.00 96.56 66 ASP A O 1
ATOM 522 N N . PHE A 1 67 ? -5.310 -4.684 -13.321 1.00 95.75 67 PHE A N 1
ATOM 523 C CA . PHE A 1 67 ? -5.084 -6.096 -13.033 1.00 95.75 67 PHE A CA 1
ATOM 524 C C . PHE A 1 67 ? -4.603 -6.330 -11.597 1.00 95.75 67 PHE A C 1
ATOM 526 O O . PHE A 1 67 ? -5.083 -7.254 -10.939 1.00 95.75 67 PHE A O 1
ATOM 533 N N . GLU A 1 68 ? -3.686 -5.508 -11.085 1.00 96.38 68 GLU A N 1
ATOM 534 C CA . GLU A 1 68 ? -3.224 -5.576 -9.695 1.00 96.38 68 GLU A CA 1
ATOM 535 C C . GLU A 1 68 ? -4.371 -5.319 -8.711 1.00 96.38 68 GLU A C 1
ATOM 537 O O . GLU A 1 68 ? -4.553 -6.101 -7.775 1.00 96.38 68 GLU A O 1
ATOM 542 N N . GLU A 1 69 ? -5.218 -4.319 -8.960 1.00 97.81 69 GLU A N 1
ATOM 543 C CA . GLU A 1 69 ? -6.403 -4.066 -8.135 1.00 97.81 69 GLU A CA 1
ATOM 544 C C . GLU A 1 69 ? -7.370 -5.259 -8.118 1.00 97.81 69 GLU A C 1
ATOM 546 O O . GLU A 1 69 ? -7.844 -5.663 -7.051 1.00 97.81 69 GLU A O 1
ATOM 551 N N . GLN A 1 70 ? -7.659 -5.854 -9.279 1.00 97.44 70 GLN A N 1
ATOM 552 C CA . GLN A 1 70 ? -8.540 -7.026 -9.370 1.00 97.44 70 GLN A CA 1
ATOM 553 C C . GLN A 1 70 ? -7.902 -8.279 -8.760 1.00 97.44 70 GLN A C 1
ATOM 555 O O . GLN A 1 70 ? -8.587 -9.117 -8.164 1.00 97.44 70 GLN A O 1
ATOM 560 N N . LYS A 1 71 ? -6.576 -8.409 -8.842 1.00 97.31 71 LYS A N 1
ATOM 561 C CA . LYS A 1 71 ? -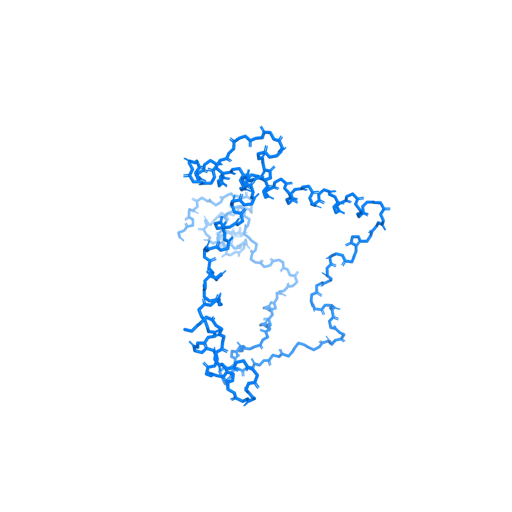5.828 -9.485 -8.191 1.00 97.31 71 LYS A CA 1
ATOM 562 C C . LYS A 1 71 ? -5.902 -9.360 -6.670 1.00 97.31 71 LYS A C 1
ATOM 564 O O . LYS A 1 71 ? -6.114 -10.362 -5.994 1.00 97.31 71 LYS A O 1
ATOM 569 N N . GLU A 1 72 ? -5.785 -8.155 -6.121 1.00 97.75 72 GLU A N 1
ATOM 570 C CA . GLU A 1 72 ? -5.931 -7.935 -4.678 1.00 97.75 72 GLU A CA 1
ATOM 571 C C . GLU A 1 72 ? -7.377 -8.145 -4.206 1.00 97.75 72 GLU A C 1
ATOM 573 O O . GLU A 1 72 ? -7.588 -8.771 -3.166 1.00 97.75 72 GLU A O 1
ATOM 578 N N . LYS A 1 73 ? -8.383 -7.714 -4.981 1.00 98.00 73 LYS A N 1
ATOM 579 C CA . LYS A 1 73 ? -9.801 -8.015 -4.696 1.00 98.00 73 LYS A CA 1
ATOM 580 C C . LYS A 1 73 ? -10.068 -9.523 -4.696 1.00 98.00 73 LYS A C 1
ATOM 582 O O . LYS A 1 73 ? -10.575 -10.047 -3.710 1.00 98.00 73 LYS A O 1
ATOM 587 N N . SER A 1 74 ? -9.638 -10.243 -5.733 1.00 97.62 74 SER A N 1
ATOM 588 C CA . SER A 1 74 ? -9.846 -11.697 -5.825 1.00 97.62 74 SER A CA 1
ATOM 589 C C . SER A 1 74 ? -9.096 -12.483 -4.744 1.00 97.62 74 SER A C 1
ATOM 591 O O . SER A 1 74 ? -9.633 -13.460 -4.223 1.00 97.62 74 SER A O 1
ATOM 593 N N . LYS A 1 75 ? -7.893 -12.048 -4.337 1.00 97.25 75 LYS A N 1
ATOM 594 C CA . LYS A 1 75 ? -7.188 -12.612 -3.172 1.00 97.25 75 LYS A CA 1
ATOM 595 C C . LYS A 1 75 ? -7.978 -12.421 -1.880 1.00 97.25 75 LYS A C 1
ATOM 597 O O . LYS A 1 75 ? -8.096 -13.378 -1.121 1.00 97.25 75 LYS A O 1
ATOM 602 N N . LYS A 1 76 ? -8.517 -11.221 -1.632 1.00 95.75 76 LYS A N 1
ATOM 603 C CA . LYS A 1 76 ? -9.333 -10.935 -0.440 1.00 95.75 76 LYS A CA 1
ATOM 604 C C . LYS A 1 76 ? -10.594 -11.788 -0.418 1.00 95.75 76 LYS A C 1
ATOM 606 O O . LYS A 1 76 ? -10.812 -12.490 0.560 1.00 95.75 76 LYS A O 1
ATOM 611 N N . GLU A 1 77 ? -11.341 -11.830 -1.519 1.00 97.12 77 GLU A N 1
ATOM 612 C CA . GLU A 1 77 ? -12.529 -12.684 -1.643 1.00 97.12 77 GLU A CA 1
ATOM 613 C C . GLU A 1 77 ? -12.196 -14.168 -1.443 1.00 97.12 77 GLU A C 1
ATOM 615 O O . GLU A 1 77 ? -12.955 -14.914 -0.826 1.00 97.12 77 GLU A O 1
ATOM 620 N N . HIS A 1 78 ? -11.062 -14.633 -1.977 1.00 96.38 78 HIS A N 1
ATOM 621 C CA . HIS A 1 78 ? -10.617 -16.010 -1.783 1.00 96.38 78 HIS A CA 1
ATOM 622 C C . HIS A 1 78 ? -10.268 -16.291 -0.317 1.00 96.38 78 HIS A C 1
ATOM 624 O O . HIS A 1 78 ? -10.658 -17.329 0.217 1.00 96.38 78 HIS A O 1
ATOM 630 N N . MET A 1 79 ? -9.576 -15.357 0.338 1.00 92.62 79 MET A N 1
ATOM 631 C CA . MET A 1 79 ? -9.235 -15.438 1.756 1.00 92.62 79 MET A CA 1
ATOM 632 C C . MET A 1 79 ? -10.497 -15.431 2.632 1.00 92.62 79 MET A C 1
ATOM 634 O O . MET A 1 79 ? -10.612 -16.255 3.533 1.00 92.62 79 MET A O 1
ATOM 638 N N . GLU A 1 80 ? -11.481 -14.585 2.330 1.00 93.69 80 GLU A N 1
ATOM 639 C CA . GLU A 1 80 ? -12.782 -14.551 3.011 1.00 93.69 80 GLU A CA 1
ATOM 640 C C . GLU A 1 80 ? -13.538 -15.874 2.856 1.00 93.69 80 GLU A C 1
ATOM 642 O O . GLU A 1 80 ? -13.971 -16.449 3.854 1.00 93.69 80 GLU A O 1
ATOM 647 N N . LYS A 1 81 ? -13.608 -16.428 1.638 1.00 95.69 81 LYS A N 1
ATOM 648 C CA . LYS A 1 81 ? -14.215 -17.748 1.385 1.00 95.69 81 LYS A CA 1
ATOM 649 C C . LYS A 1 81 ? -13.512 -18.871 2.150 1.00 95.69 81 LYS A C 1
ATOM 651 O O . LYS A 1 81 ? -14.165 -19.822 2.575 1.00 95.69 81 LYS A O 1
ATOM 656 N N . LEU A 1 82 ? -12.188 -18.805 2.296 1.00 94.31 82 LEU A N 1
ATOM 657 C CA . LEU A 1 82 ? -11.422 -19.758 3.106 1.00 94.31 82 LEU A CA 1
ATOM 658 C C . LEU A 1 82 ? -11.792 -19.637 4.586 1.00 94.31 82 LEU A C 1
ATOM 660 O O . LEU A 1 82 ? -12.079 -20.645 5.227 1.00 94.31 82 LEU A O 1
ATOM 664 N N . ILE A 1 83 ? -11.844 -18.412 5.102 1.00 93.25 83 ILE A N 1
ATOM 665 C CA . ILE A 1 83 ? -12.207 -18.117 6.490 1.00 93.25 83 ILE A CA 1
ATOM 666 C C . ILE A 1 83 ? -13.640 -18.564 6.800 1.00 93.25 83 ILE A C 1
ATOM 668 O O . ILE A 1 83 ? -13.896 -19.097 7.873 1.00 93.25 83 ILE A O 1
ATOM 672 N N . GLU A 1 84 ? -14.585 -18.374 5.883 1.00 92.56 84 GLU A N 1
ATOM 673 C CA . GLU A 1 84 ? -15.968 -18.832 6.064 1.00 92.56 84 GLU A CA 1
ATOM 674 C C . GLU A 1 84 ? -16.076 -20.358 6.115 1.00 92.56 84 GLU A C 1
ATOM 676 O O . GLU A 1 84 ? -16.856 -20.896 6.896 1.00 92.56 84 GLU A O 1
ATOM 681 N N . LYS A 1 85 ? -15.280 -21.066 5.305 1.00 95.62 85 LYS A N 1
ATOM 682 C CA . LYS A 1 85 ? -15.287 -22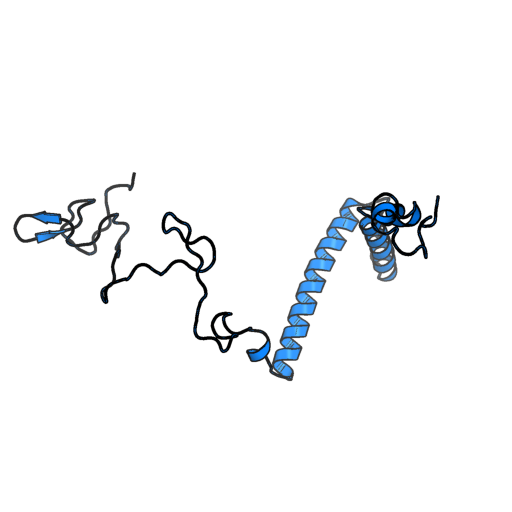.536 5.258 1.00 95.62 85 LYS A CA 1
ATOM 683 C C . LYS A 1 85 ? -14.595 -23.179 6.452 1.00 95.62 85 LYS A C 1
ATOM 685 O O . LYS A 1 85 ? -15.054 -24.212 6.929 1.00 95.62 85 LYS A O 1
ATOM 690 N N . TYR A 1 86 ? -13.469 -22.613 6.873 1.00 93.06 86 TYR A N 1
ATOM 691 C CA . TYR A 1 86 ? -12.572 -23.243 7.842 1.00 93.06 86 TYR A CA 1
ATOM 692 C C . TYR A 1 86 ? -12.542 -22.535 9.205 1.00 93.06 86 TYR A C 1
ATOM 694 O O . TYR A 1 86 ? -11.967 -23.070 10.148 1.00 93.06 86 TYR A O 1
ATOM 702 N N . GLY A 1 87 ? -13.185 -21.372 9.343 1.00 88.81 87 GLY A N 1
ATOM 703 C CA . GLY A 1 87 ? -13.127 -20.554 10.555 1.00 88.81 87 GLY A CA 1
ATOM 704 C C . GLY A 1 87 ? -11.777 -19.843 10.731 1.00 88.81 87 GLY A C 1
ATOM 705 O O . GLY A 1 87 ? -10.950 -19.807 9.822 1.00 88.81 87 GLY A O 1
ATOM 706 N N . GLY A 1 88 ? -11.551 -19.244 11.908 1.00 85.06 88 GLY A N 1
ATOM 707 C CA . GLY A 1 88 ? -10.248 -18.663 12.277 1.00 85.06 88 GLY A CA 1
ATOM 708 C C . GLY A 1 88 ? -10.120 -17.138 12.191 1.00 85.06 88 GLY A C 1
ATOM 709 O O . GLY A 1 88 ? -9.003 -16.631 12.272 1.00 85.06 88 GLY A O 1
ATOM 710 N N . ARG A 1 89 ? -11.231 -16.386 12.085 1.00 83.12 89 ARG A N 1
ATOM 711 C CA . ARG A 1 89 ? -11.206 -14.903 12.177 1.00 83.12 89 ARG A CA 1
ATOM 712 C C . ARG A 1 89 ? -10.510 -14.409 13.449 1.00 83.12 89 ARG A C 1
ATOM 714 O O . ARG A 1 89 ? -9.755 -13.446 13.397 1.00 83.12 89 ARG A O 1
ATOM 721 N N . GLU A 1 90 ? -10.696 -15.134 14.548 1.00 79.81 90 GLU A N 1
ATOM 722 C CA . GLU A 1 90 ? -10.132 -14.850 15.874 1.00 79.81 90 GLU A CA 1
ATOM 723 C C . GLU A 1 90 ? -8.594 -14.827 15.909 1.00 79.81 90 GLU A C 1
ATOM 725 O O . GLU A 1 90 ? -8.011 -14.210 16.793 1.00 79.81 90 GLU A O 1
ATOM 730 N N . HIS A 1 91 ? -7.920 -15.474 14.951 1.00 77.88 91 HIS A N 1
ATOM 731 C CA . HIS A 1 91 ? -6.455 -15.487 14.863 1.00 77.88 91 HIS A CA 1
ATOM 732 C C . HIS A 1 91 ? -5.888 -14.442 13.893 1.00 77.88 91 HIS A C 1
ATOM 734 O O . HIS A 1 91 ? -4.675 -14.244 13.852 1.00 77.88 91 HIS A O 1
ATOM 740 N N . ILE A 1 92 ? -6.740 -13.792 13.096 1.00 80.56 92 ILE A N 1
ATOM 741 C CA . ILE A 1 92 ? -6.333 -12.744 12.149 1.00 80.56 92 ILE A CA 1
ATOM 742 C C . ILE A 1 92 ? -6.237 -11.402 12.874 1.00 80.56 92 ILE A C 1
ATOM 744 O O . ILE A 1 92 ? -5.305 -10.628 12.649 1.00 80.56 92 ILE A O 1
ATOM 748 N N . GLU A 1 93 ? -7.191 -11.137 13.763 1.00 78.94 93 GLU A N 1
ATOM 749 C CA . GLU A 1 93 ? -7.174 -9.962 14.621 1.00 78.94 93 GLU A CA 1
ATOM 750 C C . GLU A 1 93 ? -6.218 -10.215 15.785 1.00 78.94 93 GLU A C 1
ATOM 752 O O . GLU A 1 93 ? -6.568 -10.834 16.788 1.00 78.94 93 GLU A O 1
ATOM 757 N N . ALA A 1 94 ? -4.973 -9.754 15.635 1.00 76.75 94 ALA A N 1
ATOM 758 C CA . ALA A 1 94 ? -4.034 -9.757 16.744 1.00 76.75 94 ALA A CA 1
ATOM 759 C C . ALA A 1 94 ? -4.660 -8.974 17.915 1.00 76.75 94 ALA A C 1
ATOM 761 O O . ALA A 1 94 ? -5.062 -7.820 17.717 1.00 76.75 94 ALA A O 1
ATOM 762 N N . PRO A 1 95 ? -4.732 -9.562 19.125 1.00 78.44 95 PRO A N 1
ATOM 763 C CA . PRO A 1 95 ? -5.171 -8.844 20.311 1.00 78.44 95 PRO A CA 1
ATOM 764 C C . PRO A 1 95 ? -4.374 -7.544 20.477 1.00 78.44 95 PRO A C 1
ATOM 766 O O . PRO A 1 95 ? -3.231 -7.461 20.006 1.00 78.44 95 PRO A O 1
ATOM 769 N N . PRO A 1 96 ? -4.934 -6.521 21.148 1.00 79.56 96 PRO A N 1
ATOM 770 C CA . PRO A 1 96 ? -4.199 -5.290 21.398 1.00 79.56 96 PRO A CA 1
ATOM 771 C C . PRO A 1 96 ? -2.839 -5.611 22.025 1.00 79.56 96 PRO A C 1
ATOM 773 O O . PRO A 1 96 ? -2.725 -6.480 22.891 1.00 79.56 96 PRO A O 1
ATOM 776 N N . LYS A 1 97 ? -1.800 -4.907 21.560 1.00 73.12 97 LYS A N 1
ATOM 777 C CA . LYS A 1 97 ? -0.400 -5.147 21.946 1.00 73.12 97 LYS A CA 1
ATOM 778 C C . LYS A 1 97 ? -0.145 -5.072 23.442 1.00 73.12 97 LYS A C 1
ATOM 780 O O . LYS A 1 97 ? 0.857 -5.622 23.864 1.00 73.12 97 LYS A O 1
ATOM 785 N N . ASP A 1 98 ? -1.033 -4.462 24.215 1.00 70.81 98 ASP A N 1
ATOM 786 C CA . ASP A 1 98 ? -0.943 -4.407 25.675 1.00 70.81 98 ASP A CA 1
ATOM 787 C C . ASP A 1 98 ? -1.354 -5.732 26.346 1.00 70.81 98 ASP A C 1
ATOM 789 O O . ASP A 1 98 ? -0.914 -6.021 27.450 1.00 70.81 98 ASP A O 1
ATOM 793 N N . LEU A 1 99 ? -2.164 -6.562 25.677 1.00 69.75 99 LEU A N 1
ATOM 794 C CA . LEU A 1 99 ? -2.584 -7.886 26.162 1.00 69.75 99 LEU A CA 1
ATOM 795 C C . LEU A 1 99 ? -1.669 -9.024 25.682 1.00 69.75 99 LEU A C 1
ATOM 797 O O . LEU A 1 99 ? -1.749 -10.139 26.191 1.00 69.75 99 LEU A O 1
ATOM 801 N N . LEU A 1 100 ? -0.840 -8.760 24.670 1.00 69.88 100 LEU A N 1
ATOM 802 C CA . LEU A 1 100 ? 0.106 -9.721 24.101 1.00 69.88 100 LEU A CA 1
ATOM 803 C C . LEU A 1 100 ? 1.271 -10.068 25.053 1.00 69.88 100 LEU A C 1
ATOM 805 O O . LEU A 1 100 ? 1.581 -11.255 25.185 1.00 69.88 100 LEU A O 1
ATOM 809 N N . PRO A 1 101 ? 1.945 -9.104 25.714 1.00 75.06 101 PRO A N 1
ATOM 810 C CA . PRO A 1 101 ? 2.921 -9.411 26.741 1.00 75.06 101 PRO A CA 1
ATOM 811 C C . PRO A 1 101 ? 2.207 -9.814 28.032 1.00 75.06 101 PRO A C 1
ATOM 813 O O . PRO A 1 101 ? 1.260 -9.182 28.480 1.00 75.06 101 PRO A O 1
ATOM 816 N N . GLN A 1 102 ? 2.734 -10.838 28.695 1.00 69.44 102 GLN A N 1
ATOM 817 C CA . GLN A 1 102 ? 2.288 -11.258 30.028 1.00 69.44 102 GLN A CA 1
ATOM 818 C C . GLN A 1 102 ? 2.755 -10.302 31.144 1.00 69.44 102 GLN A C 1
ATOM 820 O O . GLN A 1 102 ? 2.515 -10.548 32.323 1.00 69.44 102 GLN A O 1
ATOM 825 N N . GLN A 1 103 ? 3.478 -9.239 30.777 1.00 68.38 103 GLN A N 1
ATOM 826 C CA . GLN A 1 103 ? 4.042 -8.260 31.695 1.00 68.38 103 GLN A CA 1
ATOM 827 C C . GLN A 1 103 ? 3.008 -7.178 31.999 1.00 68.38 103 GLN A C 1
ATOM 829 O O . GLN A 1 103 ? 2.454 -6.566 31.095 1.00 68.38 103 GLN A O 1
ATOM 834 N N . THR A 1 104 ? 2.788 -6.909 33.283 1.00 69.94 104 THR A N 1
ATOM 835 C CA . THR A 1 104 ? 1.869 -5.866 33.763 1.00 69.94 104 THR A CA 1
ATOM 836 C C . THR A 1 104 ? 2.518 -4.483 33.862 1.00 69.94 104 THR A C 1
ATOM 838 O O . THR A 1 104 ? 1.866 -3.528 34.277 1.00 69.94 104 THR A O 1
ATOM 841 N N . GLU A 1 105 ? 3.810 -4.367 33.548 1.00 73.50 105 GLU A N 1
ATOM 842 C CA . GLU A 1 105 ? 4.593 -3.149 33.752 1.00 73.50 105 GLU A CA 1
ATOM 843 C C . GLU A 1 105 ? 4.964 -2.496 32.416 1.00 73.50 105 GLU A C 1
ATOM 845 O O . GLU A 1 105 ? 5.700 -3.060 31.608 1.00 73.50 105 GLU A O 1
ATOM 850 N N . GLN A 1 106 ? 4.488 -1.266 32.207 1.00 72.12 106 GLN A N 1
ATOM 851 C CA . GLN A 1 106 ? 4.908 -0.411 31.100 1.00 72.12 106 GLN A CA 1
ATOM 852 C C . GLN A 1 106 ? 6.184 0.333 31.527 1.00 72.12 106 GLN A C 1
ATOM 854 O O . GLN A 1 106 ? 6.140 1.200 32.402 1.00 72.12 106 GLN A O 1
ATOM 859 N N . TYR A 1 107 ? 7.334 0.014 30.933 1.00 78.62 107 TYR A N 1
ATOM 860 C CA . TYR A 1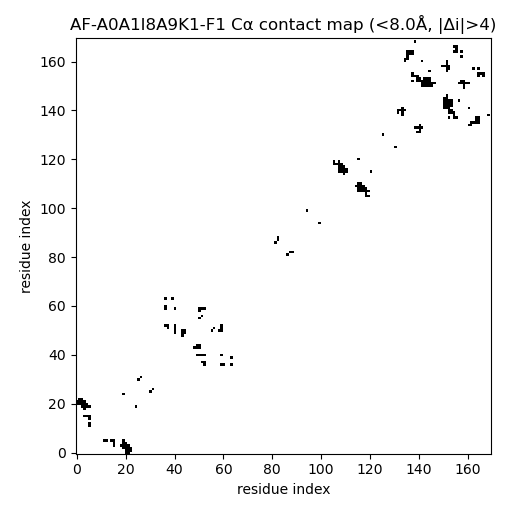 107 ? 8.568 0.756 31.203 1.00 78.62 107 TYR A CA 1
ATOM 861 C C . TYR A 1 107 ? 8.494 2.175 30.613 1.00 78.62 107 TYR A C 1
ATOM 863 O O . TYR A 1 107 ? 8.173 2.343 29.434 1.00 78.62 107 TYR A O 1
ATOM 871 N N . VAL A 1 108 ? 8.801 3.191 31.428 1.00 85.56 108 VAL A N 1
ATOM 872 C CA . VAL A 1 108 ? 8.789 4.609 31.033 1.00 85.56 108 VAL A CA 1
ATOM 873 C C . VAL A 1 108 ? 10.116 5.265 31.414 1.00 85.56 108 VAL A C 1
ATOM 875 O O . VAL A 1 108 ? 10.499 5.282 32.583 1.00 85.56 108 VAL A O 1
ATOM 878 N N . GLU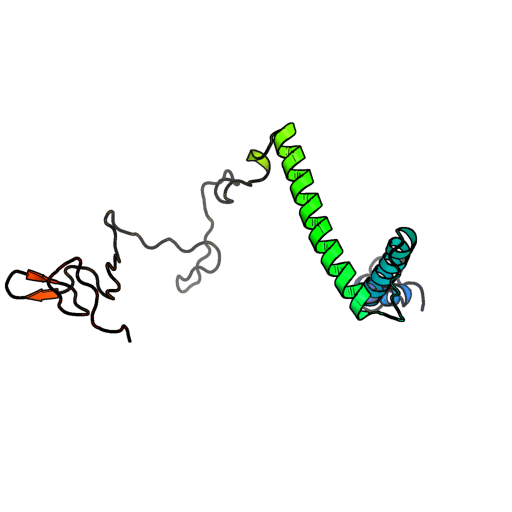 A 1 109 ? 10.814 5.828 30.429 1.00 87.31 109 GLU A N 1
ATOM 879 C CA . GLU A 1 109 ? 12.047 6.595 30.631 1.00 87.31 109 GLU A CA 1
ATOM 880 C C . GLU A 1 109 ? 11.709 8.087 30.749 1.00 87.31 109 GLU A C 1
ATOM 882 O O . GLU A 1 109 ? 11.072 8.657 29.860 1.00 87.31 109 GLU A O 1
ATOM 887 N N . TYR A 1 110 ? 12.169 8.733 31.822 1.00 87.56 110 TYR A N 1
ATOM 888 C CA . TYR A 1 110 ? 12.000 10.171 32.040 1.00 87.56 110 TYR A CA 1
ATOM 889 C C . TYR A 1 110 ? 13.296 10.928 31.742 1.00 87.56 110 TYR A C 1
ATOM 891 O O . TYR A 1 110 ? 14.393 10.497 32.106 1.00 87.56 110 TYR A O 1
ATOM 899 N N . SER A 1 111 ? 13.176 12.097 31.121 1.00 88.56 111 SER A N 1
ATOM 900 C CA . SER A 1 111 ? 14.269 13.054 31.006 1.00 88.56 111 SER A CA 1
ATOM 901 C C . SER A 1 111 ? 14.587 13.666 32.376 1.00 88.56 111 SER A C 1
ATOM 903 O O . SER A 1 111 ? 13.767 13.658 33.295 1.00 88.56 111 SER A O 1
ATOM 905 N N . ARG A 1 112 ? 15.756 14.309 32.501 1.00 85.19 112 ARG A N 1
ATOM 906 C CA . ARG A 1 112 ? 16.110 15.101 33.698 1.00 85.19 112 ARG A CA 1
ATOM 907 C C . ARG A 1 112 ? 15.100 16.214 34.017 1.00 85.19 112 ARG A C 1
ATOM 909 O O . ARG A 1 112 ? 15.047 16.662 35.154 1.00 85.19 112 ARG A O 1
ATOM 916 N N . THR A 1 113 ? 14.331 16.666 33.025 1.00 88.44 113 THR A N 1
ATOM 917 C CA . THR A 1 113 ? 13.293 17.698 33.170 1.00 88.44 113 THR A CA 1
ATOM 918 C C . THR A 1 113 ? 11.912 17.123 33.499 1.00 88.44 113 THR A C 1
ATOM 920 O O . THR A 1 113 ? 10.978 17.897 33.672 1.00 88.44 113 THR A O 1
ATOM 923 N N . GLY A 1 114 ? 11.767 15.795 33.583 1.00 82.12 114 GLY A N 1
ATOM 924 C CA . GLY A 1 114 ? 10.502 15.120 33.889 1.00 82.12 114 GLY A CA 1
ATOM 925 C C . GLY A 1 114 ? 9.618 14.811 32.676 1.00 82.12 114 GLY A C 1
ATOM 926 O O . GLY A 1 114 ? 8.516 14.302 32.856 1.00 82.12 114 GLY A O 1
ATOM 927 N N . ASN A 1 115 ? 10.091 15.065 31.452 1.00 82.38 115 ASN A N 1
ATOM 928 C CA . ASN A 1 115 ? 9.358 14.716 30.231 1.00 82.38 115 ASN A CA 1
ATOM 929 C C . ASN A 1 115 ? 9.576 13.239 29.891 1.00 82.38 115 ASN A C 1
ATOM 931 O O . ASN A 1 115 ? 10.671 12.714 30.096 1.00 82.38 115 ASN A O 1
ATOM 935 N N . VAL A 1 116 ? 8.565 12.567 29.344 1.00 83.94 116 VAL A N 1
ATOM 936 C CA . VAL A 1 116 ? 8.695 11.169 28.916 1.00 83.94 116 VAL A CA 1
ATOM 937 C C . VAL A 1 116 ? 9.522 11.107 27.629 1.00 83.94 116 VAL A C 1
ATOM 939 O O . VAL A 1 116 ? 9.195 11.755 26.640 1.00 83.94 116 VAL A O 1
ATOM 942 N N . VAL A 1 117 ? 10.619 10.349 27.646 1.00 82.31 117 VAL A N 1
ATOM 943 C CA . VAL A 1 117 ? 11.508 10.137 26.486 1.00 82.31 117 VAL A CA 1
ATOM 944 C C . VAL A 1 117 ? 11.128 8.859 25.744 1.00 82.31 117 VAL A C 1
ATOM 946 O O . VAL A 1 117 ? 11.219 8.795 24.518 1.00 82.31 117 VAL A O 1
ATOM 949 N N . LYS A 1 118 ? 10.688 7.836 26.481 1.00 79.25 118 LYS A N 1
ATOM 950 C CA . LYS A 1 118 ? 10.318 6.534 25.932 1.00 79.25 118 LYS A CA 1
ATOM 951 C C . LYS A 1 118 ? 9.201 5.920 26.762 1.00 79.25 118 LYS A C 1
ATOM 953 O O . LYS A 1 118 ? 9.281 5.920 27.987 1.00 79.25 118 LYS A O 1
ATOM 958 N N . GLY A 1 119 ? 8.190 5.381 26.091 1.00 76.88 119 GLY A N 1
ATOM 959 C CA . GLY A 1 119 ? 6.976 4.865 26.723 1.00 76.88 119 GLY A CA 1
ATOM 960 C C . GLY A 1 119 ? 5.771 5.771 26.474 1.00 76.88 119 GLY A C 1
ATOM 961 O O . GLY A 1 119 ? 5.869 6.775 25.772 1.00 76.88 119 GLY A O 1
ATOM 962 N N . GLN A 1 120 ? 4.618 5.381 27.013 1.00 70.69 120 GLN A N 1
ATOM 963 C CA . GLN A 1 120 ? 3.390 6.170 26.922 1.00 70.69 120 GLN A CA 1
ATOM 964 C C . GLN A 1 120 ? 3.315 7.167 28.082 1.00 70.69 120 GLN A C 1
ATOM 966 O O . GLN A 1 120 ? 3.617 6.829 29.229 1.00 70.69 120 GLN A O 1
ATOM 971 N N . GLU A 1 121 ? 2.897 8.397 27.786 1.00 71.94 121 GLU A N 1
ATOM 972 C CA . GLU A 1 121 ? 2.588 9.386 28.816 1.00 71.94 121 GLU A CA 1
ATOM 973 C C . GLU A 1 121 ? 1.379 8.928 29.639 1.00 71.94 121 GLU A C 1
ATOM 975 O O . GLU A 1 121 ? 0.428 8.346 29.112 1.00 71.94 121 GLU A O 1
ATOM 980 N N . LYS A 1 122 ? 1.408 9.182 30.954 1.00 72.12 122 LYS A N 1
ATOM 981 C CA . LYS A 1 122 ? 0.267 8.878 31.822 1.00 72.12 122 LYS A CA 1
ATOM 982 C C . LYS A 1 122 ? -0.934 9.687 31.337 1.00 72.12 122 LYS A C 1
ATOM 984 O O . LYS A 1 122 ? -0.856 10.911 31.279 1.00 72.12 122 LYS A O 1
ATOM 989 N N . ALA A 1 123 ? -2.035 9.005 31.022 1.00 73.12 123 ALA A N 1
ATOM 990 C CA . ALA A 1 123 ? -3.279 9.672 30.666 1.00 73.12 123 ALA A CA 1
ATOM 991 C C . ALA A 1 123 ? -3.683 10.649 31.781 1.00 73.12 123 ALA A C 1
ATOM 993 O O . ALA A 1 123 ? -3.630 10.306 32.966 1.00 73.12 123 ALA A O 1
ATOM 994 N N . THR A 1 124 ? -4.085 11.864 31.402 1.00 75.94 124 THR A N 1
ATOM 995 C CA . THR A 1 124 ? -4.611 12.852 32.345 1.00 75.94 124 THR A CA 1
ATOM 996 C C . THR A 1 124 ? -5.783 12.236 33.103 1.00 75.94 124 THR A C 1
ATOM 998 O O . THR A 1 124 ? -6.701 11.690 32.487 1.00 75.94 124 THR A O 1
ATOM 1001 N N . ALA A 1 125 ? -5.742 12.292 34.435 1.00 79.44 125 ALA A N 1
ATOM 1002 C CA . ALA A 1 125 ? -6.816 11.771 35.268 1.00 79.44 125 ALA A CA 1
ATOM 1003 C C . ALA A 1 125 ? -8.111 12.537 34.962 1.00 79.44 125 ALA A C 1
ATOM 1005 O O . ALA A 1 125 ? -8.210 13.722 35.267 1.00 79.44 125 ALA A O 1
ATOM 1006 N N . LYS A 1 126 ? -9.082 11.858 34.348 1.00 81.19 126 LYS A N 1
ATOM 1007 C CA . LYS A 1 126 ? -10.441 12.374 34.153 1.00 81.19 126 LYS A CA 1
ATOM 1008 C C . LYS A 1 126 ? -11.262 12.066 35.399 1.00 81.19 126 LYS A C 1
ATOM 1010 O O . LYS A 1 126 ? -11.108 10.985 35.979 1.00 81.19 126 LYS A O 1
ATOM 1015 N N . SER A 1 127 ? -12.123 12.982 35.831 1.00 83.81 127 SER A N 1
ATOM 1016 C CA . SER A 1 127 ? -13.084 12.661 36.885 1.00 83.81 127 SER A CA 1
ATOM 1017 C C . SER A 1 127 ? -14.145 11.671 36.383 1.00 83.81 127 SER A C 1
ATOM 1019 O O . SER A 1 127 ? -14.219 11.324 35.206 1.00 83.81 127 SER A O 1
ATOM 1021 N N . ARG A 1 128 ? -14.984 11.182 37.302 1.00 86.25 128 ARG A N 1
ATOM 1022 C CA . ARG A 1 128 ? -16.094 10.264 36.992 1.00 86.25 128 ARG A CA 1
ATOM 1023 C C . ARG A 1 128 ? -17.152 10.886 36.064 1.00 86.25 128 ARG A C 1
ATOM 1025 O O . ARG A 1 128 ? -17.962 10.150 35.506 1.00 86.25 128 ARG A O 1
ATOM 1032 N N . PHE A 1 129 ? -17.207 12.211 35.969 1.00 81.81 129 PHE A N 1
ATOM 1033 C CA . PHE A 1 129 ? -18.211 12.920 35.183 1.00 81.81 129 PHE A CA 1
ATOM 1034 C C . PHE A 1 129 ? -17.656 13.277 33.807 1.00 81.81 129 PHE A C 1
ATOM 1036 O O . PHE A 1 129 ? -16.458 13.506 33.667 1.00 81.81 129 PHE A O 1
ATOM 1043 N N . ASP A 1 130 ? -18.533 13.341 32.805 1.00 80.94 130 ASP A N 1
ATOM 1044 C CA . ASP A 1 130 ? -18.144 13.748 31.458 1.00 80.94 130 ASP A CA 1
ATOM 1045 C C . ASP A 1 130 ? -17.656 15.206 31.472 1.00 80.94 130 ASP A C 1
ATOM 1047 O O . ASP A 1 130 ? -18.438 16.156 31.581 1.00 80.94 130 ASP A O 1
ATOM 1051 N N . GLU A 1 131 ? -16.340 15.374 31.397 1.00 81.19 131 GLU A N 1
ATOM 1052 C CA . GLU A 1 131 ? -15.665 16.661 31.247 1.00 81.19 131 GLU A CA 1
ATOM 1053 C C . GLU A 1 131 ? -15.665 17.093 29.773 1.00 81.19 131 GLU A C 1
ATOM 1055 O O . GLU A 1 131 ? -15.788 16.265 28.871 1.00 81.19 131 GLU A O 1
ATOM 1060 N N . ASP A 1 132 ? -15.536 18.399 29.522 1.00 83.69 132 ASP A N 1
ATOM 1061 C CA . ASP A 1 132 ? -15.394 18.955 28.166 1.00 83.69 132 ASP A CA 1
ATOM 1062 C C . ASP A 1 132 ? -16.521 18.580 27.183 1.00 83.69 132 ASP A C 1
ATOM 1064 O O . ASP A 1 132 ? -16.319 18.444 25.975 1.00 83.69 132 ASP A O 1
ATOM 1068 N N . VAL A 1 133 ? -17.751 18.447 27.688 1.00 84.19 133 VAL A N 1
ATOM 1069 C CA . VAL A 1 133 ? -18.932 18.241 26.843 1.00 84.19 133 VAL A CA 1
ATOM 1070 C C . VAL A 1 133 ? -19.429 19.579 26.301 1.00 84.19 133 VAL A C 1
ATOM 1072 O O . VAL A 1 133 ? -19.949 20.426 27.034 1.00 84.19 133 VAL A O 1
ATOM 1075 N N . TYR A 1 134 ? -19.318 19.726 24.984 1.00 87.31 134 TYR A N 1
ATOM 1076 C CA . TYR A 1 134 ? -19.722 20.906 24.226 1.00 87.31 134 TYR A CA 1
ATOM 1077 C C . TYR A 1 134 ? -20.975 20.611 23.386 1.00 87.31 134 TYR A C 1
ATOM 1079 O O . TYR A 1 134 ? -20.873 20.252 22.210 1.00 87.31 134 TYR A O 1
ATOM 1087 N N . PRO A 1 135 ? -22.186 20.717 23.961 1.00 85.69 135 PRO A N 1
ATOM 1088 C CA . PRO A 1 135 ? -23.409 20.506 23.195 1.00 85.69 135 PRO A CA 1
ATOM 1089 C C . PRO A 1 135 ? -23.560 21.588 22.114 1.00 85.69 135 PRO A C 1
ATOM 1091 O O . PRO A 1 135 ? -23.115 22.716 22.297 1.00 85.69 135 PRO A O 1
ATOM 1094 N N . MET A 1 136 ? -24.215 21.263 20.997 1.00 83.50 136 MET A N 1
ATOM 1095 C CA . MET A 1 136 ? -24.734 22.234 20.014 1.00 83.50 136 MET A CA 1
ATOM 1096 C C . MET A 1 136 ? -23.742 23.329 19.556 1.00 83.50 136 MET A C 1
ATOM 1098 O O . MET A 1 136 ? -24.124 24.491 19.392 1.00 83.50 136 MET A O 1
ATOM 1102 N N . ASN A 1 137 ? -22.482 22.937 19.316 1.00 85.19 137 ASN A N 1
ATOM 1103 C CA . ASN A 1 137 ? -21.401 23.789 18.795 1.00 85.19 137 ASN A CA 1
ATOM 1104 C C . ASN A 1 137 ? -20.986 24.955 19.723 1.00 85.19 137 ASN A C 1
ATOM 1106 O O . ASN A 1 137 ? -20.557 26.016 19.267 1.00 85.19 137 ASN A O 1
ATOM 1110 N N . HIS A 1 138 ? -21.131 24.789 21.041 1.00 86.50 138 HIS A N 1
ATOM 1111 C CA . HIS A 1 138 ? -20.582 25.732 22.026 1.00 86.50 138 HIS A CA 1
ATOM 1112 C C . HIS A 1 138 ? -19.073 25.521 22.229 1.00 86.50 138 HIS A C 1
ATOM 1114 O O . HIS A 1 138 ? -18.590 24.405 22.144 1.00 86.50 138 HIS A O 1
ATOM 1120 N N . THR A 1 139 ? -18.315 26.571 22.563 1.00 87.31 139 THR A N 1
ATOM 1121 C CA . THR A 1 139 ? -16.876 26.473 22.922 1.00 87.31 139 THR A CA 1
ATOM 1122 C C . THR A 1 139 ? -16.627 26.424 24.433 1.00 87.31 139 THR A C 1
ATOM 1124 O O . THR A 1 139 ? -15.490 26.432 24.893 1.00 87.31 139 THR A O 1
ATOM 1127 N N . SER A 1 140 ? -17.695 26.426 25.230 1.00 87.75 140 SER A N 1
ATOM 1128 C CA . SER A 1 140 ? -17.651 26.402 26.692 1.00 87.75 140 SER A CA 1
ATOM 1129 C C . SER A 1 140 ? -18.675 25.409 27.226 1.00 87.75 140 SER A C 1
ATOM 1131 O O . SER A 1 140 ? -19.757 25.295 26.652 1.00 87.75 140 SER A O 1
ATOM 1133 N N . VAL A 1 141 ? -18.371 24.753 28.343 1.00 90.19 141 VAL A N 1
ATOM 1134 C CA . VAL A 1 141 ? -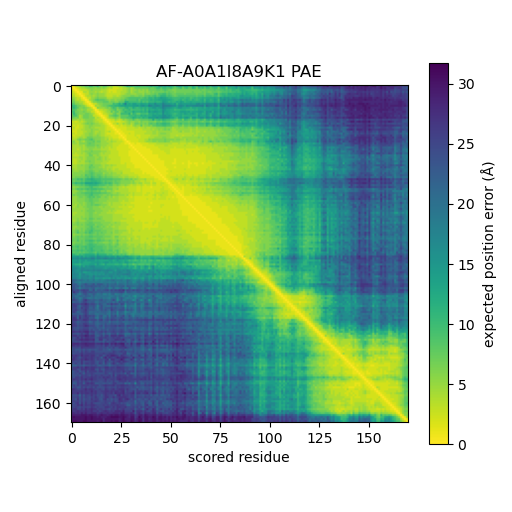19.279 23.808 29.011 1.00 90.19 141 VAL A CA 1
ATOM 1135 C C . VAL A 1 141 ? -20.485 24.541 29.622 1.00 90.19 141 VAL A C 1
ATOM 1137 O O . VAL A 1 141 ? -20.409 25.722 29.978 1.00 90.19 141 VAL A O 1
ATOM 1140 N N . TRP A 1 142 ? -21.622 23.857 29.740 1.00 87.94 142 TRP A N 1
ATOM 1141 C CA . TRP A 1 142 ? -22.809 24.369 30.434 1.00 87.94 142 TRP A CA 1
ATOM 1142 C C . TRP A 1 142 ? -22.512 24.676 31.909 1.00 87.94 142 TRP A C 1
ATOM 1144 O O . TRP A 1 142 ? -21.899 23.864 32.595 1.00 87.94 142 TRP A O 1
ATOM 1154 N N . GLY A 1 143 ? -22.961 25.830 32.407 1.00 88.25 143 GLY A N 1
ATOM 1155 C CA . GLY A 1 143 ? -22.661 26.281 33.773 1.00 88.25 143 GLY A CA 1
ATOM 1156 C C . GLY A 1 143 ? -21.383 27.118 33.884 1.00 88.25 143 GLY A C 1
ATOM 1157 O O . GLY A 1 143 ? -21.037 27.572 34.968 1.00 88.25 143 GLY A O 1
ATOM 1158 N N . SER A 1 144 ? -20.709 27.391 32.764 1.00 88.94 144 SER A N 1
ATOM 1159 C CA . SER A 1 144 ? -19.574 28.323 32.704 1.00 88.94 144 SER A CA 1
ATOM 1160 C C . SER A 1 144 ? -19.972 29.804 32.833 1.00 88.94 144 SER A C 1
ATOM 1162 O O . SER A 1 144 ? -19.097 30.666 32.925 1.00 88.94 144 SER A O 1
ATOM 1164 N N . TYR A 1 145 ? -21.274 30.109 32.830 1.00 88.44 145 TYR A N 1
ATOM 1165 C CA . TYR A 1 145 ? -21.841 31.445 33.020 1.00 88.44 145 TYR A CA 1
ATOM 1166 C C . TYR A 1 145 ? -23.044 31.396 33.973 1.00 88.44 145 TYR A C 1
ATOM 1168 O O . TYR A 1 145 ? -23.813 30.434 33.941 1.00 88.44 145 TYR A O 1
ATOM 1176 N N . TRP A 1 146 ? -23.218 32.436 34.791 1.00 90.75 146 TRP A N 1
ATOM 1177 C CA . TRP A 1 146 ? -24.320 32.581 35.747 1.00 90.75 146 TRP A CA 1
ATOM 1178 C C . TRP A 1 146 ? -24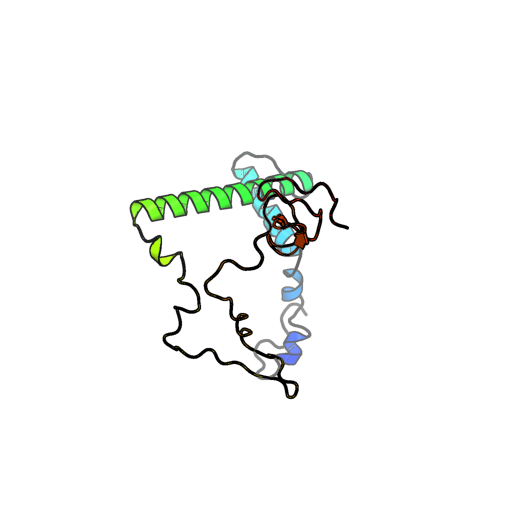.809 34.027 35.775 1.00 90.75 146 TRP A C 1
ATOM 1180 O O . TRP A 1 146 ? -23.999 34.941 35.927 1.00 90.75 146 TRP A O 1
ATOM 1190 N N . GLU A 1 147 ? -26.120 34.225 35.652 1.00 89.88 147 GLU A N 1
ATOM 1191 C CA . GLU A 1 147 ? -26.771 35.537 35.741 1.00 89.88 147 GLU A CA 1
ATOM 1192 C C . GLU A 1 147 ? -28.215 35.364 36.232 1.00 89.88 147 GLU A C 1
ATOM 1194 O O . GLU A 1 147 ? -28.914 34.454 35.784 1.00 89.88 147 GLU A O 1
ATOM 1199 N N . ASP A 1 148 ? -28.650 36.201 37.180 1.00 89.56 148 ASP A N 1
ATOM 1200 C CA . ASP A 1 148 ? -30.031 36.270 37.692 1.00 89.56 148 ASP A CA 1
ATOM 1201 C C . ASP A 1 148 ? -30.698 34.913 37.990 1.00 89.56 148 ASP A C 1
ATOM 1203 O O . ASP A 1 148 ? -31.838 34.642 37.605 1.00 89.56 148 ASP A O 1
ATOM 1207 N N . GLY A 1 149 ? -29.979 34.019 38.676 1.00 92.00 149 GLY A N 1
ATOM 1208 C CA . GLY A 1 149 ? -30.527 32.716 39.064 1.00 92.00 149 GLY A CA 1
ATOM 1209 C C . GLY A 1 149 ? -30.508 31.657 37.955 1.00 92.00 149 GLY A C 1
ATOM 1210 O O . GLY A 1 149 ? -31.069 30.575 38.143 1.00 92.00 149 GLY A O 1
ATOM 1211 N N . LYS A 1 150 ? -29.895 31.941 36.799 1.00 91.94 150 LYS A N 1
ATOM 1212 C CA . LYS A 1 150 ? -29.855 31.042 35.639 1.00 91.94 150 LYS A CA 1
ATOM 1213 C C . LYS A 1 150 ? -28.422 30.731 35.218 1.00 91.94 150 LYS A C 1
ATOM 1215 O O . LYS A 1 150 ? -27.590 31.619 35.044 1.00 91.94 150 LYS A O 1
ATOM 1220 N N . TRP A 1 151 ? -28.158 29.443 35.005 1.00 91.50 151 TRP A N 1
ATOM 1221 C CA . TRP A 1 151 ? -26.905 28.950 34.432 1.00 91.50 151 TRP A CA 1
ATOM 1222 C C . TRP A 1 151 ? -26.943 29.044 32.907 1.00 91.50 151 TRP A C 1
ATOM 1224 O O . TRP A 1 151 ? -27.997 28.887 32.289 1.00 91.50 151 TRP A O 1
ATOM 1234 N N . GLY A 1 152 ? -25.785 29.272 32.297 1.00 91.44 152 GLY A N 1
ATOM 1235 C CA . GLY A 1 152 ? -25.640 29.350 30.851 1.00 91.44 152 GLY A CA 1
ATOM 1236 C C . GLY A 1 152 ? -24.238 29.013 30.357 1.00 91.44 152 GLY A C 1
ATOM 1237 O O . GLY A 1 152 ? -23.376 28.547 31.109 1.00 91.44 152 GLY A O 1
ATOM 1238 N N . PHE A 1 153 ? -24.020 29.254 29.067 1.00 90.50 153 PHE A N 1
ATOM 1239 C CA . PHE A 1 153 ? -22.724 29.087 28.406 1.00 90.50 153 PHE A CA 1
ATOM 1240 C C . PHE A 1 153 ? -21.933 30.400 28.376 1.00 90.50 153 PHE A C 1
ATOM 1242 O O . PHE A 1 153 ? -22.469 31.438 27.991 1.00 90.50 153 PHE A O 1
ATOM 1249 N N . LYS A 1 154 ? -20.636 30.369 28.692 1.00 88.62 154 LYS A N 1
ATOM 1250 C CA . LYS A 1 154 ? -19.748 31.542 28.620 1.00 88.62 154 LYS A CA 1
ATOM 1251 C C . LYS A 1 154 ? -19.575 32.074 27.195 1.00 88.62 154 LYS A C 1
ATOM 1253 O O . LYS A 1 154 ? -19.417 33.281 27.026 1.00 88.62 154 LYS A O 1
ATOM 1258 N N . CYS A 1 155 ? -19.618 31.209 26.180 1.00 86.44 155 CYS A N 1
ATOM 1259 C CA . CYS A 1 155 ? -19.440 31.598 24.778 1.00 86.44 155 CYS A CA 1
ATOM 1260 C C . CYS A 1 155 ? -20.516 32.590 24.299 1.00 86.44 155 CYS A C 1
ATOM 1262 O O . CYS A 1 155 ? -20.180 33.680 23.842 1.00 86.44 155 CYS A O 1
ATOM 1264 N N . CYS A 1 156 ? -21.802 32.251 24.430 1.00 84.94 156 CYS A N 1
ATOM 1265 C CA . CYS A 1 156 ? -22.917 33.033 23.885 1.00 84.94 156 CYS A CA 1
ATOM 1266 C C . CYS A 1 156 ? -23.862 33.616 24.948 1.00 84.94 156 CYS A C 1
ATOM 1268 O O . CYS A 1 156 ? -24.799 34.320 24.580 1.00 84.94 156 CYS A O 1
ATOM 1270 N N . ARG A 1 157 ? -23.635 33.335 26.242 1.00 86.44 157 ARG A N 1
ATOM 1271 C CA . ARG A 1 157 ? -24.513 33.694 27.378 1.00 86.44 157 ARG A CA 1
ATOM 1272 C C . ARG A 1 157 ? -25.945 33.164 27.256 1.00 86.44 157 ARG A C 1
ATOM 1274 O O . ARG A 1 157 ? -26.859 33.672 27.895 1.00 86.44 157 ARG A O 1
ATOM 1281 N N . ALA A 1 158 ? -26.153 32.124 26.448 1.00 85.56 158 ALA A N 1
ATOM 1282 C CA . ALA A 1 158 ? -27.450 31.469 26.376 1.00 85.56 158 ALA A CA 1
ATOM 1283 C C . ALA A 1 158 ? -27.715 30.710 27.680 1.00 85.56 158 ALA A C 1
ATOM 1285 O O . ALA A 1 158 ? -26.867 29.948 28.145 1.00 85.56 158 ALA A O 1
ATOM 1286 N N . THR A 1 159 ? -28.911 30.900 28.228 1.00 88.50 159 THR A N 1
ATOM 1287 C CA . THR A 1 159 ? -29.413 30.259 29.455 1.00 88.50 159 THR A CA 1
ATOM 1288 C C . THR A 1 159 ? -30.300 29.045 29.163 1.00 88.50 159 THR A C 1
ATOM 1290 O O . THR A 1 159 ? -30.984 28.539 30.049 1.00 88.50 159 THR A O 1
ATOM 1293 N N . MET A 1 160 ? -30.291 28.546 27.920 1.00 87.62 160 MET A N 1
ATOM 1294 C CA . MET A 1 160 ? -30.967 27.311 27.509 1.00 87.62 160 MET A CA 1
ATOM 1295 C C . MET A 1 160 ? -29.941 26.261 27.075 1.00 87.62 160 MET A C 1
ATOM 1297 O O . MET A 1 160 ? -29.152 26.509 26.165 1.00 87.62 160 MET A O 1
ATOM 1301 N N . LYS A 1 161 ? -29.983 25.071 27.689 1.00 84.12 161 LYS A N 1
ATOM 1302 C CA . LYS A 1 161 ? -28.975 24.008 27.501 1.00 84.12 161 LYS A CA 1
ATOM 1303 C C . LYS A 1 161 ? -28.889 23.486 26.067 1.00 84.12 161 LYS A C 1
ATOM 1305 O O . LYS A 1 161 ? -27.804 23.173 25.594 1.00 84.12 161 LYS A O 1
ATOM 1310 N N . ASN A 1 162 ? -30.023 23.427 25.375 1.00 87.12 162 ASN A N 1
ATOM 1311 C CA . ASN A 1 162 ? -30.122 22.880 24.019 1.00 87.12 162 ASN A CA 1
ATOM 1312 C C . ASN A 1 162 ? -30.151 23.970 22.935 1.00 87.12 162 ASN A C 1
ATOM 1314 O O . ASN A 1 162 ? -30.485 23.684 21.789 1.00 87.12 162 ASN A O 1
ATOM 1318 N N . ALA A 1 163 ? -29.850 25.225 23.282 1.00 85.00 163 ALA A N 1
ATOM 1319 C CA . ALA A 1 163 ? -29.753 26.284 22.287 1.00 85.00 163 ALA A CA 1
ATOM 1320 C C . ALA A 1 163 ? -28.489 26.100 21.440 1.00 85.00 163 ALA A C 1
ATOM 1322 O O . ALA A 1 163 ? -27.430 25.777 21.972 1.00 85.00 163 ALA A O 1
ATOM 1323 N N . TYR A 1 164 ? -28.591 26.346 20.136 1.00 87.44 164 TYR A N 1
ATOM 1324 C CA . TYR A 1 164 ? -27.437 26.378 19.242 1.00 87.44 164 TYR A CA 1
ATOM 1325 C C . TYR A 1 164 ? -26.581 27.627 19.493 1.00 87.44 164 TYR A C 1
ATOM 1327 O O . TYR A 1 164 ? -27.114 28.708 19.763 1.00 87.44 164 TYR A O 1
ATOM 1335 N N . CYS A 1 165 ? -25.255 27.490 19.413 1.00 85.25 165 CYS A N 1
ATOM 1336 C CA . CYS A 1 165 ? -24.350 28.623 19.581 1.00 85.25 165 CYS A CA 1
ATOM 1337 C C . CYS A 1 165 ? -24.488 29.617 18.420 1.00 85.25 165 CYS A C 1
ATOM 1339 O O . CYS A 1 165 ? -24.258 29.283 17.261 1.00 85.25 165 CYS A O 1
ATOM 1341 N N . THR A 1 166 ? -24.823 30.870 18.726 1.00 79.50 166 THR A N 1
ATOM 1342 C CA . THR A 1 166 ? -24.938 31.938 17.718 1.00 79.50 166 THR A CA 1
ATOM 1343 C C . THR A 1 166 ? -23.637 32.701 17.480 1.00 79.50 166 THR A C 1
ATOM 1345 O O . THR A 1 166 ? -23.573 33.533 16.576 1.00 79.50 166 THR A O 1
ATOM 1348 N N . ARG A 1 167 ? -22.586 32.443 18.269 1.00 68.25 167 ARG A N 1
ATOM 1349 C CA . ARG A 1 167 ? -21.263 33.036 18.049 1.00 68.25 167 ARG A CA 1
ATOM 1350 C C . ARG A 1 167 ? -20.392 32.062 17.272 1.00 68.25 167 ARG A C 1
ATOM 1352 O O . ARG A 1 167 ? -20.139 30.955 17.733 1.00 68.25 167 ARG A O 1
ATOM 1359 N N . VAL A 1 168 ? -19.922 32.501 16.108 1.00 57.31 168 VAL A N 1
ATOM 1360 C CA . VAL A 1 168 ? -18.923 31.777 15.317 1.00 57.31 168 VAL A CA 1
ATOM 1361 C C . VAL A 1 168 ? -17.644 31.688 16.149 1.00 57.31 168 VAL A C 1
ATOM 1363 O O . VAL A 1 168 ? -17.136 32.714 16.608 1.00 57.31 168 VAL A O 1
ATOM 1366 N N . ALA A 1 169 ? -17.171 30.464 16.394 1.00 55.22 169 ALA A N 1
ATOM 1367 C CA . ALA A 1 169 ? -15.876 30.224 17.017 1.00 55.22 169 ALA A CA 1
ATOM 1368 C C . ALA A 1 169 ? -14.798 30.927 16.178 1.00 55.22 169 ALA A C 1
ATOM 1370 O O . ALA A 1 169 ? -14.760 30.761 14.960 1.00 55.22 169 ALA A O 1
ATOM 1371 N N . LYS A 1 170 ? -14.001 31.778 16.824 1.00 47.03 170 LYS A N 1
ATOM 1372 C CA . LYS A 1 170 ? -12.888 32.490 16.196 1.00 47.03 170 LYS A CA 1
ATOM 1373 C C . LYS A 1 170 ? -11.632 31.639 16.271 1.00 47.03 170 LYS A C 1
ATOM 1375 O O . LYS A 1 170 ? -11.469 30.985 17.325 1.00 47.03 170 LYS A O 1
#